Protein AF-A0A2X1PVH2-F1 (afdb_monomer)

Nearest PDB structures (foldseek):
  6c48-assembly1_A  TM=6.088E-01  e=8.752E+00  Homo sapiens

Sequence (92 aa):
MGQNPMSLNLLLIAAGIVTTVPLLCFTAAATRLRLSTLGFFQYIGPTLMFLLAVTFYGEKPGADKMVTFAFIWVALAIFVMDAIYTQRRTSK

Secondary structure (DSSP, 8-state):
-----HHHHHHHHHHHHHHHHHHHHHHHHHTTS-HHHHHHHHTHHHHHHHHHHHHTS-----HHHHHHHHHHHHHHHHHHHHHHHHHHHHT-

Radius of gyration: 18.96 Å; Cα contacts (8 Å, |Δi|>4): 13; chains: 1; bounding box: 57×23×41 Å

pLDDT: mean 85.78, std 9.32, range [43.0, 95.0]

Mean predicted aligned error: 7.34 Å

Structure (mmCIF, N/CA/C/O backbone):
data_AF-A0A2X1PVH2-F1
#
_entry.id   AF-A0A2X1PVH2-F1
#
loop_
_atom_site.group_PDB
_atom_site.id
_atom_site.type_symbol
_atom_site.label_atom_id
_atom_site.label_alt_id
_atom_site.label_comp_id
_atom_site.label_asym_id
_atom_site.label_entity_id
_atom_site.label_seq_id
_atom_site.pdbx_PDB_ins_code
_atom_site.Cartn_x
_atom_site.Cartn_y
_atom_site.Cartn_z
_atom_site.occupancy
_atom_site.B_iso_or_equiv
_atom_site.auth_seq_id
_atom_site.auth_comp_id
_atom_site.auth_asym_id
_atom_site.auth_atom_id
_atom_site.pdbx_PDB_model_num
ATOM 1 N N . MET A 1 1 ? 33.282 -8.042 -6.897 1.00 48.53 1 MET A N 1
ATOM 2 C CA . MET A 1 1 ? 32.258 -7.209 -6.226 1.00 48.53 1 MET A CA 1
ATOM 3 C C . MET A 1 1 ? 32.332 -5.792 -6.784 1.00 48.53 1 MET A C 1
ATOM 5 O O . MET A 1 1 ? 33.308 -5.127 -6.505 1.00 48.53 1 MET A O 1
ATOM 9 N N . GLY A 1 2 ? 31.452 -5.238 -7.605 1.00 62.94 2 GLY A N 1
ATOM 10 C CA . GLY A 1 2 ? 30.457 -5.722 -8.555 1.00 62.94 2 GLY A CA 1
ATOM 11 C C . GLY A 1 2 ? 30.373 -4.614 -9.619 1.00 62.94 2 GLY A C 1
ATOM 12 O O . GLY A 1 2 ? 30.347 -3.439 -9.258 1.00 62.94 2 GLY A O 1
ATOM 13 N N . GLN A 1 3 ? 30.416 -4.951 -10.909 1.00 72.88 3 GLN A N 1
ATOM 14 C CA . GLN A 1 3 ? 30.348 -3.966 -12.001 1.00 72.88 3 GLN A CA 1
ATOM 15 C C . GLN A 1 3 ? 28.894 -3.522 -12.237 1.00 72.88 3 GLN A C 1
ATOM 17 O O . GLN A 1 3 ? 28.348 -3.688 -13.322 1.00 72.88 3 GLN A O 1
ATOM 22 N N . ASN A 1 4 ? 28.236 -3.006 -11.198 1.00 84.88 4 ASN A N 1
ATOM 23 C CA . ASN A 1 4 ? 26.901 -2.443 -11.345 1.00 84.88 4 ASN A CA 1
ATOM 24 C C . ASN A 1 4 ? 27.026 -1.010 -11.874 1.00 84.88 4 ASN A C 1
ATOM 26 O O . ASN A 1 4 ? 27.788 -0.224 -11.302 1.00 84.88 4 ASN A O 1
ATOM 30 N N . PRO A 1 5 ? 26.293 -0.640 -12.935 1.00 89.88 5 PRO A N 1
ATOM 31 C CA . PRO A 1 5 ? 26.295 0.730 -13.421 1.00 89.88 5 PRO A CA 1
ATOM 32 C C . PRO A 1 5 ? 25.816 1.689 -12.322 1.00 89.88 5 PRO A C 1
ATOM 34 O O . PRO A 1 5 ? 24.925 1.362 -11.536 1.00 89.88 5 PRO A O 1
ATOM 37 N N . MET A 1 6 ? 26.396 2.893 -12.272 1.00 90.56 6 MET A N 1
ATOM 38 C CA . MET A 1 6 ? 26.091 3.896 -11.239 1.00 90.56 6 MET A CA 1
ATOM 39 C C . MET A 1 6 ? 24.590 4.222 -11.163 1.00 90.56 6 MET A C 1
ATOM 41 O O . MET A 1 6 ? 24.054 4.435 -10.078 1.00 90.56 6 MET A O 1
ATOM 45 N N . SER A 1 7 ? 23.897 4.186 -12.304 1.00 92.75 7 SER A N 1
ATOM 46 C CA . SER A 1 7 ? 22.444 4.361 -12.393 1.00 92.75 7 SER A CA 1
ATOM 47 C C . SER A 1 7 ? 21.664 3.316 -11.592 1.00 92.75 7 SER A C 1
ATOM 49 O O . SER A 1 7 ? 20.719 3.674 -10.894 1.00 92.75 7 SER A O 1
ATOM 51 N N . LEU A 1 8 ? 22.073 2.043 -11.635 1.00 93.12 8 LEU A N 1
ATOM 52 C CA . LEU A 1 8 ? 21.433 0.975 -10.867 1.00 93.12 8 LEU A CA 1
ATOM 53 C C . LEU A 1 8 ? 21.628 1.191 -9.366 1.00 93.12 8 LEU A C 1
ATOM 55 O O . LEU A 1 8 ? 20.669 1.101 -8.607 1.00 93.12 8 LEU A O 1
ATOM 59 N N . ASN A 1 9 ? 22.846 1.531 -8.937 1.00 93.06 9 ASN A N 1
ATOM 60 C CA . ASN A 1 9 ? 23.119 1.810 -7.525 1.00 93.06 9 ASN A CA 1
ATOM 61 C C . ASN A 1 9 ? 22.270 2.985 -7.016 1.00 93.06 9 ASN A C 1
ATOM 63 O O . ASN A 1 9 ? 21.720 2.919 -5.918 1.00 93.06 9 ASN A O 1
ATOM 67 N N . LEU A 1 10 ? 22.108 4.031 -7.832 1.00 93.88 10 LEU A N 1
ATOM 68 C CA . LEU A 1 10 ? 21.273 5.180 -7.492 1.00 93.88 10 LEU A CA 1
ATOM 69 C C . LEU A 1 10 ? 19.785 4.800 -7.395 1.00 93.88 10 LEU A C 1
ATOM 71 O O . LEU A 1 10 ? 19.114 5.219 -6.455 1.00 93.88 10 LEU A O 1
ATOM 75 N N . LEU A 1 11 ? 19.285 3.960 -8.312 1.00 94.50 11 LEU A N 1
ATOM 76 C CA . LEU A 1 11 ? 17.921 3.422 -8.259 1.00 94.50 11 LEU A CA 1
ATOM 77 C C . LEU A 1 11 ? 17.687 2.555 -7.017 1.00 94.50 11 LEU A C 1
ATOM 79 O O . LEU A 1 11 ? 16.626 2.654 -6.408 1.00 94.50 11 LEU A O 1
ATOM 83 N N . LEU A 1 12 ? 18.664 1.743 -6.605 1.00 93.75 12 LEU A N 1
ATOM 84 C CA . LEU A 1 12 ? 18.563 0.919 -5.396 1.00 93.75 12 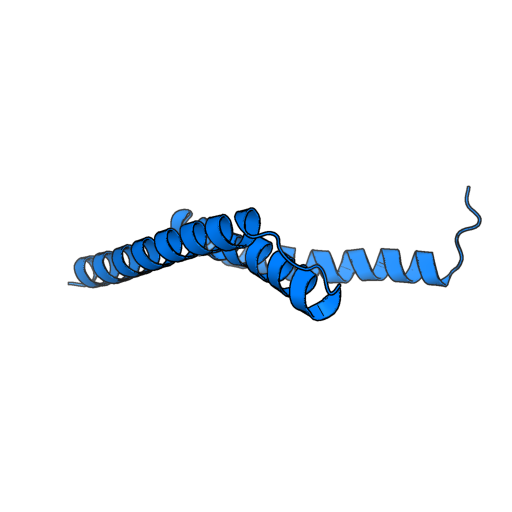LEU A CA 1
ATOM 85 C C . LEU A 1 12 ? 18.498 1.775 -4.124 1.00 93.75 12 LEU A C 1
ATOM 87 O O . LEU A 1 12 ? 17.673 1.516 -3.249 1.00 93.75 12 LEU A O 1
ATOM 91 N N . ILE A 1 13 ? 19.316 2.829 -4.040 1.00 94.31 13 ILE A N 1
ATOM 92 C CA . ILE A 1 13 ? 19.255 3.793 -2.932 1.00 94.31 13 ILE A CA 1
ATOM 93 C C . ILE A 1 13 ? 17.896 4.506 -2.927 1.00 94.31 13 ILE A C 1
ATOM 95 O O . ILE A 1 13 ? 17.242 4.589 -1.885 1.00 94.31 13 ILE A O 1
ATOM 99 N N . ALA A 1 14 ? 17.435 4.970 -4.092 1.00 94.94 14 ALA A N 1
ATOM 100 C CA . ALA A 1 14 ? 16.139 5.624 -4.231 1.00 94.94 14 ALA A CA 1
ATOM 101 C C . ALA A 1 14 ? 14.978 4.694 -3.841 1.00 94.94 14 ALA A C 1
ATOM 103 O O . ALA A 1 14 ? 14.076 5.125 -3.126 1.00 94.94 14 ALA A O 1
ATOM 104 N N . ALA A 1 15 ? 15.018 3.415 -4.226 1.00 94.19 15 ALA A N 1
ATOM 105 C CA . ALA A 1 15 ? 14.020 2.421 -3.837 1.00 94.19 15 ALA A CA 1
ATOM 106 C C . ALA A 1 15 ? 13.938 2.262 -2.311 1.00 94.19 15 ALA A C 1
ATOM 108 O O . ALA A 1 15 ? 12.839 2.175 -1.759 1.00 94.19 15 ALA A O 1
ATOM 109 N N . GLY A 1 16 ? 15.081 2.299 -1.615 1.00 94.19 16 GLY A N 1
ATOM 110 C CA . GLY A 1 16 ? 15.125 2.298 -0.152 1.00 94.19 16 GLY A CA 1
ATOM 111 C C . GLY A 1 16 ? 14.393 3.498 0.455 1.00 94.19 16 GLY A C 1
ATOM 112 O O . GLY A 1 16 ? 13.545 3.328 1.333 1.00 94.19 16 GLY A O 1
ATOM 113 N N . ILE A 1 17 ? 14.657 4.705 -0.053 1.00 94.25 17 ILE A N 1
ATOM 114 C CA . ILE A 1 17 ? 13.999 5.940 0.409 1.00 94.25 17 ILE A CA 1
ATOM 115 C C . ILE A 1 17 ? 12.491 5.885 0.135 1.00 94.25 17 ILE A C 1
ATOM 117 O O . ILE A 1 17 ? 11.689 6.073 1.049 1.00 94.25 17 ILE A O 1
ATOM 121 N N . VAL A 1 18 ? 12.104 5.564 -1.103 1.00 95.00 18 VAL A N 1
ATOM 122 C CA . VAL A 1 18 ? 10.703 5.489 -1.546 1.00 95.00 18 VAL A CA 1
ATOM 123 C C . VAL A 1 18 ? 9.906 4.448 -0.756 1.00 95.00 18 VAL A C 1
ATOM 125 O O . VAL A 1 18 ? 8.718 4.650 -0.533 1.00 95.00 18 VAL A O 1
ATOM 128 N N . THR A 1 19 ? 10.541 3.371 -0.286 1.00 92.75 19 THR A N 1
ATOM 129 C CA . THR A 1 19 ? 9.888 2.344 0.546 1.00 92.75 19 THR A CA 1
ATOM 130 C C . THR A 1 19 ? 9.809 2.759 2.017 1.00 92.75 19 THR A C 1
ATOM 132 O O . THR A 1 19 ? 8.793 2.548 2.679 1.00 92.75 19 THR A O 1
ATOM 135 N N . THR A 1 20 ? 10.868 3.375 2.546 1.00 94.94 20 THR A N 1
ATOM 136 C CA . THR A 1 20 ? 10.958 3.723 3.973 1.00 94.94 20 THR A CA 1
ATOM 137 C C . THR A 1 20 ? 9.952 4.805 4.359 1.00 94.94 20 THR A C 1
ATOM 139 O O . THR A 1 20 ? 9.330 4.712 5.414 1.00 94.94 20 THR A O 1
ATOM 142 N N . VAL A 1 21 ? 9.742 5.80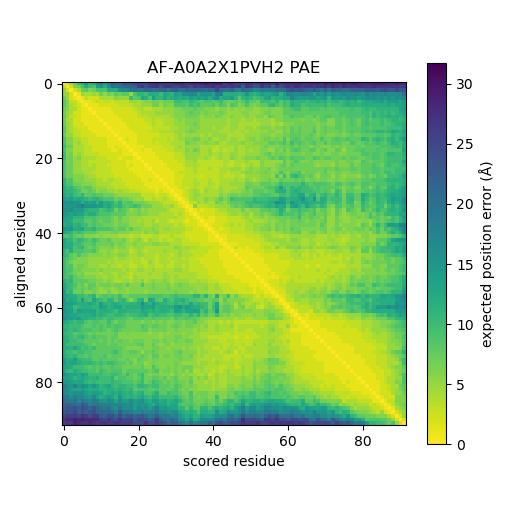8 3.502 1.00 94.31 21 VAL A N 1
ATOM 143 C CA . VAL A 1 21 ? 8.801 6.912 3.764 1.00 94.31 21 VAL A CA 1
ATOM 144 C C . VAL A 1 21 ? 7.374 6.411 4.069 1.00 94.31 21 VAL A C 1
ATOM 146 O O . VAL A 1 21 ? 6.873 6.696 5.159 1.00 94.31 21 VAL A O 1
ATOM 149 N N . PRO A 1 22 ? 6.710 5.630 3.193 1.00 88.31 22 PRO A N 1
ATOM 150 C CA . PRO A 1 22 ? 5.381 5.101 3.479 1.00 88.31 22 PRO A CA 1
ATOM 151 C C . PRO A 1 22 ? 5.373 4.111 4.649 1.00 88.31 22 PRO A C 1
ATOM 153 O O . PRO A 1 22 ? 4.395 4.096 5.391 1.00 88.31 22 PRO A O 1
ATOM 156 N N . LEU A 1 23 ? 6.446 3.340 4.880 1.00 91.44 23 LEU A N 1
ATOM 157 C CA . LEU A 1 23 ? 6.544 2.461 6.054 1.00 91.44 23 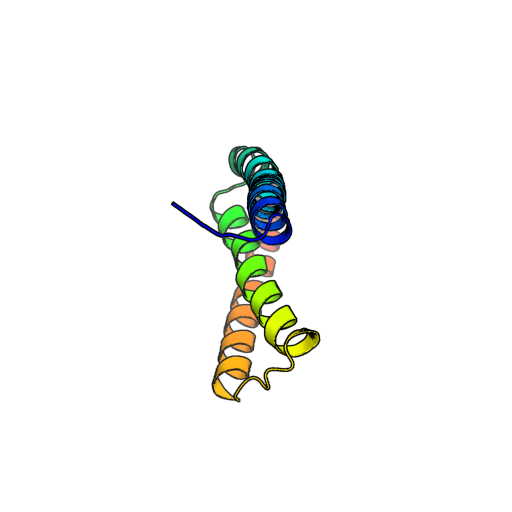LEU A CA 1
ATOM 158 C C 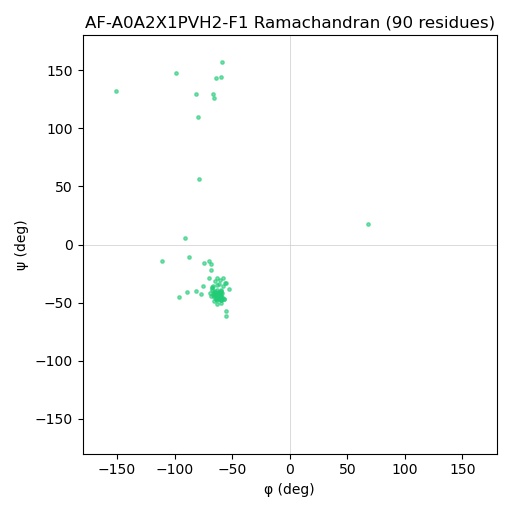. LEU A 1 23 ? 6.572 3.241 7.375 1.00 91.44 23 LEU A C 1
ATOM 160 O O . LEU A 1 23 ? 5.919 2.828 8.335 1.00 91.44 23 LEU A O 1
ATOM 164 N N . LEU A 1 24 ? 7.279 4.373 7.431 1.00 93.19 24 LEU A N 1
ATOM 165 C CA . LEU A 1 24 ? 7.300 5.258 8.601 1.00 93.19 24 LEU A CA 1
ATOM 166 C C . LEU A 1 24 ? 5.932 5.915 8.832 1.00 93.19 24 LEU A C 1
ATOM 168 O O . LEU A 1 24 ? 5.429 5.930 9.956 1.00 93.19 24 LEU A O 1
ATOM 172 N N . CYS A 1 25 ? 5.282 6.395 7.768 1.00 88.62 25 CYS A N 1
ATOM 173 C CA . CYS A 1 25 ? 3.911 6.902 7.856 1.00 88.62 25 CYS A CA 1
ATOM 174 C C . CYS A 1 25 ? 2.935 5.817 8.337 1.00 88.62 25 CYS A C 1
ATOM 176 O O . CYS A 1 25 ? 2.095 6.076 9.200 1.00 88.62 25 CYS A O 1
ATOM 178 N N . PHE A 1 26 ? 3.064 4.596 7.815 1.00 86.88 26 PHE A N 1
ATOM 179 C CA . PHE A 1 26 ? 2.243 3.454 8.199 1.00 86.88 26 PHE A CA 1
ATOM 180 C C . PHE A 1 26 ? 2.455 3.069 9.661 1.00 86.88 26 PHE A C 1
ATOM 182 O O . PHE A 1 26 ? 1.477 2.911 10.380 1.00 86.88 26 PHE A O 1
ATOM 189 N N . THR A 1 27 ? 3.700 2.962 10.130 1.00 89.38 27 THR A N 1
ATOM 190 C CA . THR A 1 27 ? 3.991 2.644 11.539 1.00 89.38 27 THR A CA 1
ATOM 191 C C . THR A 1 27 ? 3.436 3.711 12.478 1.00 89.38 27 THR A C 1
ATOM 193 O O . THR A 1 27 ? 2.813 3.369 13.483 1.00 89.38 27 THR A O 1
ATOM 196 N N . ALA A 1 28 ? 3.549 4.994 12.125 1.00 89.19 28 ALA A N 1
ATOM 197 C CA . ALA A 1 28 ? 2.924 6.073 12.886 1.00 89.19 28 ALA A CA 1
ATOM 198 C C . ALA A 1 28 ? 1.388 5.942 12.933 1.00 89.19 28 ALA A C 1
ATOM 200 O O . ALA A 1 28 ? 0.795 6.046 14.009 1.00 89.19 28 ALA A O 1
ATOM 201 N N . ALA A 1 29 ? 0.733 5.666 11.800 1.00 85.38 29 ALA A N 1
ATOM 202 C CA . ALA A 1 29 ? -0.717 5.467 11.733 1.00 85.38 29 ALA A CA 1
ATOM 203 C C . ALA A 1 29 ? -1.177 4.190 12.461 1.00 85.38 29 ALA A C 1
ATOM 205 O O . ALA A 1 29 ? -2.217 4.189 13.121 1.00 85.38 29 ALA A O 1
ATOM 206 N N . ALA A 1 30 ? -0.385 3.120 12.393 1.00 86.06 30 ALA A N 1
ATOM 207 C CA . ALA A 1 30 ? -0.691 1.820 12.970 1.00 86.06 30 ALA A CA 1
ATOM 208 C C . ALA A 1 30 ? -0.859 1.879 14.493 1.00 86.06 30 ALA A C 1
ATOM 210 O O . ALA A 1 30 ? -1.716 1.196 15.043 1.00 86.06 30 ALA A O 1
ATOM 211 N N . THR A 1 31 ? -0.107 2.752 15.169 1.00 86.19 31 THR A N 1
ATOM 212 C CA . THR A 1 31 ? -0.239 2.967 16.622 1.00 86.19 31 THR A CA 1
ATOM 213 C C . THR A 1 31 ? -1.551 3.641 17.039 1.00 86.19 31 THR A C 1
ATOM 215 O O . THR A 1 31 ? -1.909 3.600 18.214 1.00 86.19 31 THR A O 1
ATOM 218 N N . ARG A 1 32 ? -2.276 4.267 16.101 1.00 82.62 32 ARG A N 1
ATOM 219 C CA . ARG A 1 32 ? -3.506 5.033 16.372 1.00 82.62 32 ARG A CA 1
ATOM 220 C C . ARG A 1 32 ? -4.775 4.373 15.834 1.00 82.62 32 ARG A C 1
ATOM 222 O O . ARG A 1 32 ? -5.873 4.787 16.198 1.00 82.62 32 ARG A O 1
ATOM 229 N N . LEU A 1 33 ? -4.643 3.379 14.957 1.00 83.19 33 LEU A N 1
ATOM 230 C CA . LEU A 1 33 ? -5.764 2.695 14.317 1.00 83.19 33 LEU A CA 1
ATOM 231 C C . LEU A 1 33 ? -6.082 1.376 15.023 1.00 83.19 33 LEU A C 1
ATOM 233 O O . LEU A 1 33 ? -5.200 0.673 15.510 1.00 83.19 33 LEU A O 1
ATOM 237 N N . ARG A 1 34 ? -7.365 0.999 15.034 1.00 81.62 34 ARG A N 1
ATOM 238 C CA . ARG A 1 34 ? -7.773 -0.345 15.462 1.00 81.62 34 ARG A CA 1
ATOM 239 C C . ARG A 1 34 ? -7.190 -1.376 14.490 1.00 81.62 34 ARG A C 1
ATOM 241 O O . ARG A 1 34 ? -7.192 -1.145 13.282 1.00 81.62 34 ARG A O 1
ATOM 248 N N . LEU A 1 35 ? -6.776 -2.537 15.004 1.00 79.38 35 LEU A N 1
ATOM 249 C CA . LEU A 1 35 ? -6.191 -3.630 14.211 1.00 79.38 35 LEU A CA 1
ATOM 250 C C . LEU A 1 35 ? -7.076 -4.032 13.014 1.00 79.38 35 LEU A C 1
ATOM 252 O O . LEU A 1 35 ? -6.580 -4.269 11.917 1.00 79.38 35 LEU A O 1
ATOM 256 N N . SER A 1 36 ? -8.397 -4.026 13.215 1.00 78.62 36 SER A N 1
ATOM 257 C CA . SER A 1 36 ? -9.387 -4.268 12.163 1.00 78.62 36 SER A CA 1
ATOM 258 C C . SER A 1 36 ? -9.276 -3.232 11.034 1.00 78.62 36 SER A C 1
ATOM 260 O O . SER A 1 36 ? -9.099 -3.605 9.880 1.00 78.62 36 SER A O 1
ATOM 262 N N . THR A 1 37 ? -9.260 -1.934 11.360 1.00 79.12 37 THR A N 1
ATOM 263 C CA . THR A 1 37 ? -9.102 -0.837 10.388 1.00 79.12 37 THR A CA 1
ATOM 264 C C . THR A 1 37 ? -7.798 -0.938 9.599 1.00 79.12 37 THR A C 1
ATOM 266 O O . THR A 1 37 ? -7.788 -0.753 8.385 1.00 79.12 37 THR A O 1
ATOM 269 N N . LEU A 1 38 ? -6.711 -1.281 10.287 1.00 84.12 38 LEU A N 1
ATOM 270 C CA . LEU A 1 38 ? -5.391 -1.525 9.709 1.00 84.12 38 LEU A CA 1
ATOM 271 C C . LEU A 1 38 ? -5.414 -2.626 8.639 1.00 84.12 38 LEU A C 1
ATOM 273 O O . LEU A 1 38 ? -4.896 -2.426 7.541 1.00 84.12 38 LEU A O 1
ATOM 277 N N . GLY A 1 39 ? -6.072 -3.752 8.938 1.00 81.44 39 GLY A N 1
ATOM 278 C CA . GLY A 1 39 ? -6.263 -4.848 7.988 1.00 81.44 39 GLY A CA 1
ATOM 279 C C . GLY A 1 39 ? -6.996 -4.413 6.714 1.00 81.44 39 GLY A C 1
ATOM 280 O O . GLY A 1 39 ? -6.627 -4.848 5.627 1.00 81.44 39 GLY A O 1
ATOM 281 N N . PHE A 1 40 ? -7.968 -3.493 6.804 1.00 79.50 40 PHE A N 1
ATOM 282 C CA . PHE A 1 40 ? -8.659 -2.965 5.614 1.00 79.50 40 PHE A CA 1
ATOM 283 C C . PHE A 1 40 ? -7.771 -2.106 4.735 1.00 79.50 40 PHE A C 1
ATOM 285 O O . PHE A 1 40 ? -7.767 -2.284 3.519 1.00 79.50 40 PHE A O 1
ATOM 292 N N . PHE A 1 41 ? -6.983 -1.212 5.332 1.00 82.62 41 PHE A N 1
ATOM 293 C CA . PHE A 1 41 ? -6.025 -0.411 4.572 1.00 82.62 41 PHE A CA 1
ATOM 294 C C . PHE A 1 41 ? -5.028 -1.288 3.808 1.00 82.62 41 PHE A C 1
ATOM 296 O O . PHE A 1 41 ? -4.582 -0.911 2.725 1.00 82.62 41 PHE A O 1
ATOM 303 N N . GLN A 1 42 ? -4.730 -2.487 4.309 1.00 84.38 42 GLN A N 1
ATOM 304 C CA . GLN A 1 42 ? -3.830 -3.408 3.630 1.00 84.38 42 GLN A CA 1
ATOM 305 C C . GLN A 1 42 ? -4.399 -3.973 2.317 1.00 84.38 42 GLN A C 1
ATOM 307 O O . GLN A 1 42 ? -3.611 -4.314 1.438 1.00 84.38 42 GLN A O 1
ATOM 312 N N . TYR A 1 43 ? -5.724 -3.974 2.110 1.00 84.25 43 TYR A N 1
ATOM 313 C CA . TYR A 1 43 ? -6.343 -4.344 0.824 1.00 84.25 43 TYR A CA 1
ATOM 314 C C . TYR A 1 43 ? -6.113 -3.307 -0.291 1.00 84.25 43 TYR A C 1
ATOM 316 O O . TYR A 1 43 ? -6.284 -3.618 -1.475 1.00 84.25 43 TYR A O 1
ATOM 324 N N . ILE A 1 44 ? -5.655 -2.096 0.046 1.00 85.62 44 ILE A N 1
ATOM 325 C CA . ILE A 1 44 ? -5.248 -1.092 -0.946 1.00 85.62 44 ILE A CA 1
ATOM 326 C C . ILE A 1 44 ? -4.000 -1.560 -1.705 1.00 85.62 44 ILE A C 1
ATOM 328 O O . ILE A 1 44 ? -3.907 -1.348 -2.910 1.00 85.62 44 ILE A O 1
ATOM 332 N N . GLY A 1 45 ? -3.072 -2.253 -1.035 1.00 88.38 45 GLY A N 1
ATOM 333 C CA . GLY A 1 45 ? -1.853 -2.800 -1.641 1.00 88.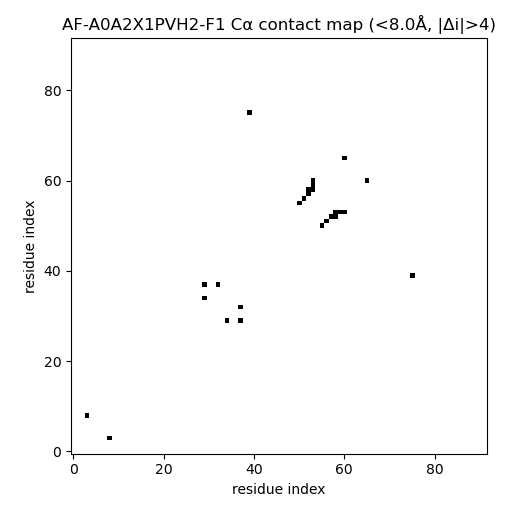38 45 GLY A CA 1
ATOM 334 C C . GLY A 1 45 ? -2.116 -3.710 -2.851 1.00 88.38 45 GLY A C 1
ATOM 335 O O . GLY A 1 45 ? -1.701 -3.362 -3.958 1.00 88.38 45 GLY A O 1
ATOM 336 N N . PRO A 1 46 ? -2.836 -4.840 -2.694 1.00 87.19 46 PRO A N 1
ATOM 337 C CA . PRO A 1 46 ? -3.165 -5.722 -3.812 1.00 87.19 46 PRO A CA 1
ATOM 338 C C . PRO A 1 46 ? -4.051 -5.036 -4.861 1.00 87.19 46 PRO A C 1
ATOM 340 O O . PRO A 1 46 ? -3.934 -5.348 -6.042 1.00 87.19 46 PRO A O 1
ATOM 343 N N . THR A 1 47 ? -4.881 -4.061 -4.473 1.00 89.19 47 THR A N 1
ATOM 344 C CA . THR A 1 47 ? -5.670 -3.256 -5.421 1.00 89.19 47 THR A CA 1
ATOM 345 C C . THR A 1 47 ? -4.782 -2.392 -6.313 1.00 89.19 47 THR A C 1
ATOM 347 O O . THR A 1 47 ? -4.947 -2.400 -7.530 1.00 89.19 47 THR A O 1
ATOM 350 N N . LEU A 1 48 ? -3.821 -1.669 -5.731 1.00 90.94 48 LEU A N 1
ATOM 351 C CA . LEU A 1 48 ? -2.846 -0.875 -6.478 1.00 90.94 48 LEU A CA 1
ATOM 352 C C . LEU A 1 48 ? -1.979 -1.764 -7.368 1.00 90.94 48 LEU A C 1
ATOM 354 O O . LEU A 1 48 ? -1.768 -1.420 -8.525 1.00 90.94 48 LEU A O 1
ATOM 358 N N . MET A 1 49 ? -1.523 -2.917 -6.865 1.00 90.69 49 MET A N 1
ATOM 359 C CA . MET A 1 49 ? -0.775 -3.886 -7.675 1.00 90.69 49 MET A CA 1
ATOM 360 C C . MET A 1 49 ? -1.590 -4.366 -8.876 1.00 90.69 49 MET A C 1
ATOM 362 O O . MET A 1 49 ? -1.083 -4.347 -9.994 1.00 90.69 49 MET A O 1
ATOM 366 N N . PHE A 1 50 ? -2.855 -4.738 -8.668 1.00 90.31 50 PHE A N 1
ATOM 367 C CA . PHE A 1 50 ? -3.748 -5.140 -9.752 1.00 90.31 50 PHE A CA 1
ATOM 368 C C . PHE A 1 50 ? -3.954 -4.004 -10.761 1.00 90.31 50 PHE A C 1
ATOM 370 O O . PHE A 1 50 ? -3.845 -4.211 -11.966 1.00 90.31 50 PHE A O 1
ATOM 377 N N . LEU A 1 51 ? -4.191 -2.781 -10.283 1.00 90.75 51 LEU A N 1
ATOM 378 C CA . LEU A 1 5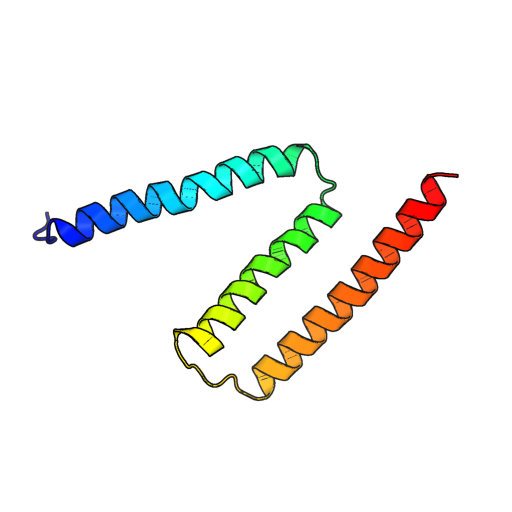1 ? -4.410 -1.629 -11.150 1.00 90.75 51 LEU A CA 1
ATOM 379 C C . LEU A 1 51 ? -3.160 -1.294 -11.972 1.00 90.75 51 LEU A C 1
ATOM 381 O O . LEU A 1 51 ? -3.276 -1.044 -13.169 1.00 90.75 51 LEU A O 1
ATOM 385 N N . LEU A 1 52 ? -1.969 -1.349 -11.370 1.00 92.56 52 LEU A N 1
ATOM 386 C CA . LEU A 1 52 ? -0.699 -1.186 -12.078 1.00 92.56 52 LEU A CA 1
ATOM 387 C C . LEU A 1 52 ? -0.490 -2.291 -13.122 1.00 92.56 52 LEU A C 1
ATOM 389 O O . LEU A 1 52 ? -0.113 -1.979 -14.250 1.00 92.56 52 LEU A O 1
ATOM 393 N N . ALA A 1 53 ? -0.772 -3.554 -12.783 1.00 90.25 53 ALA A N 1
ATOM 394 C CA . ALA A 1 53 ? -0.660 -4.684 -13.709 1.00 90.25 53 ALA A CA 1
ATOM 395 C C . ALA A 1 53 ? -1.514 -4.472 -14.970 1.00 90.25 53 ALA A C 1
ATOM 397 O O . ALA A 1 53 ? -1.018 -4.597 -16.088 1.00 90.25 53 ALA A O 1
ATOM 398 N N . VAL A 1 54 ? -2.771 -4.057 -14.796 1.00 89.56 54 VAL A N 1
ATOM 399 C CA . VAL A 1 54 ? -3.713 -3.874 -15.911 1.00 89.56 54 VAL A CA 1
ATOM 400 C C . VAL A 1 54 ? -3.456 -2.584 -16.697 1.00 89.56 54 VAL A C 1
ATOM 402 O O . VAL A 1 54 ? -3.509 -2.595 -17.924 1.00 89.56 54 VAL A O 1
ATOM 405 N N . THR A 1 55 ? -3.190 -1.462 -16.018 1.00 90.19 55 THR A N 1
ATOM 406 C CA . THR A 1 55 ? -3.105 -0.136 -16.668 1.00 90.19 55 THR A CA 1
ATOM 407 C C . THR A 1 55 ? -1.709 0.215 -17.169 1.00 90.19 55 THR A C 1
ATOM 409 O O . THR A 1 55 ? -1.582 0.768 -18.258 1.00 90.19 55 THR A O 1
ATOM 412 N N . PHE A 1 56 ? -0.668 -0.095 -16.391 1.00 91.75 56 PHE A N 1
ATOM 413 C CA . PHE A 1 56 ? 0.715 0.286 -16.687 1.00 91.75 56 PHE A CA 1
ATOM 414 C C . PHE A 1 56 ? 1.477 -0.831 -17.397 1.00 91.75 56 PHE A C 1
ATOM 416 O O . PHE A 1 56 ? 2.166 -0.570 -18.379 1.00 91.75 56 PHE A O 1
ATOM 423 N N . TYR A 1 57 ? 1.344 -2.071 -16.919 1.00 90.81 57 TYR A N 1
ATOM 424 C CA . TYR A 1 57 ? 2.024 -3.225 -17.518 1.00 90.81 57 TYR A CA 1
ATOM 425 C C . TYR A 1 57 ? 1.225 -3.867 -18.662 1.00 90.81 57 TYR A C 1
ATOM 427 O O . TYR A 1 57 ? 1.766 -4.682 -19.406 1.00 90.81 57 TYR A O 1
ATOM 435 N N . GLY A 1 58 ? -0.042 -3.477 -18.839 1.00 86.50 58 GLY A N 1
ATOM 436 C CA . GLY A 1 58 ? -0.899 -3.955 -19.924 1.00 86.50 58 GLY A CA 1
ATOM 437 C C . GLY A 1 58 ? -1.270 -5.437 -19.820 1.00 86.50 58 GLY A C 1
ATOM 438 O O . GLY A 1 58 ? -1.696 -6.034 -20.813 1.00 86.50 58 GLY A O 1
ATOM 439 N N . GLU A 1 59 ? -1.108 -6.049 -18.644 1.00 87.12 59 GLU A N 1
ATOM 440 C CA . GLU A 1 59 ? -1.512 -7.430 -18.423 1.00 87.12 59 GLU A CA 1
ATOM 441 C C . GLU A 1 59 ? -3.032 -7.539 -18.521 1.00 87.12 59 GLU A C 1
ATOM 443 O O . GLU A 1 59 ? -3.775 -6.836 -17.835 1.00 87.12 59 GLU A O 1
ATOM 448 N N . LYS A 1 60 ? -3.510 -8.445 -19.380 1.00 86.69 60 LYS A N 1
ATOM 449 C CA . LYS A 1 60 ? -4.936 -8.759 -19.464 1.00 86.69 60 LYS A CA 1
ATOM 450 C C . LYS A 1 60 ? -5.280 -9.713 -18.324 1.00 86.69 60 LYS A C 1
ATOM 452 O O . LYS A 1 60 ? -4.853 -10.869 -18.374 1.00 86.69 60 LYS A O 1
ATOM 457 N N . PRO A 1 61 ? -6.038 -9.271 -17.309 1.00 82.06 61 PRO A N 1
ATOM 458 C CA . PRO A 1 61 ? -6.389 -10.144 -16.209 1.00 82.06 61 PRO A CA 1
ATOM 459 C C . PRO A 1 61 ? -7.315 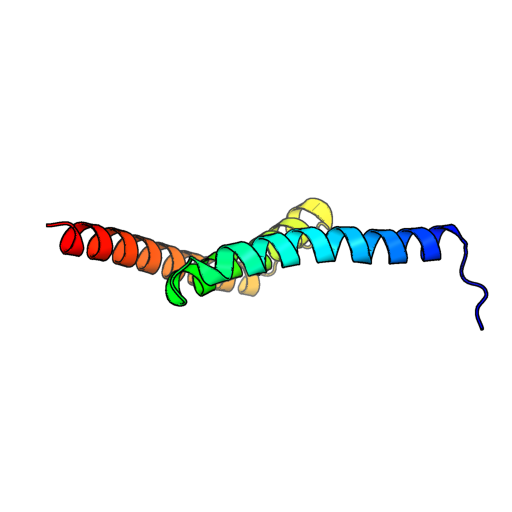-11.241 -16.739 1.00 82.06 61 PRO A C 1
ATOM 461 O O . PRO A 1 61 ? -8.304 -10.963 -17.420 1.00 82.06 61 PRO A O 1
ATOM 464 N N . GLY A 1 62 ? -6.981 -12.496 -16.438 1.00 89.56 62 GLY A N 1
ATOM 465 C CA . GLY A 1 62 ? -7.860 -13.626 -16.719 1.00 89.56 62 GLY A CA 1
ATOM 466 C C . GLY A 1 62 ? -9.206 -13.471 -16.006 1.00 89.56 62 GLY A C 1
ATOM 467 O O . GLY A 1 62 ? -9.321 -12.767 -14.995 1.00 89.56 62 GLY A O 1
ATOM 468 N N . ALA A 1 63 ? -10.237 -14.145 -16.522 1.00 88.50 63 ALA A N 1
ATOM 469 C CA . ALA A 1 63 ? -11.571 -14.120 -15.920 1.00 88.50 63 ALA A CA 1
ATOM 470 C C . ALA A 1 63 ? -11.547 -14.573 -14.445 1.00 88.50 63 ALA A C 1
ATOM 472 O O . ALA A 1 63 ? -12.268 -14.022 -13.616 1.00 88.50 63 ALA A O 1
ATOM 473 N N . ASP A 1 64 ? -10.656 -15.505 -14.091 1.00 90.81 64 ASP A N 1
ATOM 474 C CA . ASP A 1 64 ? -10.416 -15.962 -12.719 1.00 90.81 64 ASP A CA 1
ATOM 475 C C . ASP A 1 64 ? -9.956 -14.825 -11.790 1.00 90.81 64 ASP A C 1
ATOM 477 O O . ASP A 1 64 ? -10.469 -14.676 -10.676 1.00 90.81 64 ASP A O 1
ATOM 481 N N . LYS A 1 65 ? -9.030 -13.976 -12.256 1.00 88.31 65 LYS A N 1
ATOM 482 C CA . LYS A 1 65 ? -8.492 -12.849 -11.481 1.00 88.31 65 LYS A CA 1
ATOM 483 C C . LYS A 1 65 ? -9.542 -11.770 -11.271 1.00 88.31 65 LYS A C 1
ATOM 485 O O . LYS A 1 65 ? -9.667 -11.261 -10.160 1.00 88.31 65 LYS A O 1
ATOM 490 N N . MET A 1 66 ? -10.328 -11.464 -12.303 1.00 87.81 66 MET A N 1
ATOM 491 C CA . MET A 1 66 ? -11.412 -10.483 -12.210 1.00 87.81 66 MET A CA 1
ATOM 492 C C . MET A 1 66 ? -12.506 -10.923 -11.236 1.00 87.81 66 MET A C 1
ATOM 494 O O . MET A 1 66 ? -12.936 -10.127 -10.404 1.00 87.81 66 MET A O 1
ATOM 498 N N . VAL A 1 67 ? -12.929 -12.188 -11.301 1.00 92.75 67 VAL A N 1
ATOM 499 C CA . VAL A 1 67 ? -13.954 -12.726 -10.394 1.00 92.75 67 VAL A CA 1
ATOM 500 C C . VAL A 1 67 ? -13.452 -12.725 -8.950 1.00 92.75 67 VAL A C 1
ATOM 502 O O . VAL A 1 67 ? -14.155 -12.265 -8.053 1.00 92.75 67 VAL A O 1
ATOM 505 N N . THR A 1 68 ? -12.211 -13.161 -8.723 1.00 89.62 68 THR A N 1
ATOM 506 C CA . THR A 1 68 ? -11.599 -13.147 -7.384 1.00 89.62 68 THR A CA 1
ATOM 507 C C . THR A 1 68 ? -11.501 -11.723 -6.833 1.00 89.62 68 THR A C 1
ATOM 509 O O . THR A 1 68 ? -11.851 -11.475 -5.681 1.00 89.62 68 THR A O 1
ATOM 512 N N . PHE A 1 69 ? -11.084 -10.767 -7.666 1.00 88.19 69 PHE A N 1
ATOM 513 C CA . PHE A 1 69 ? -11.005 -9.359 -7.290 1.00 88.19 69 PHE A CA 1
ATOM 514 C C . PHE A 1 69 ? -12.379 -8.779 -6.927 1.00 88.19 69 PHE A C 1
ATOM 516 O O . PHE A 1 69 ? -12.508 -8.104 -5.906 1.00 88.19 69 PHE A O 1
ATOM 523 N N . ALA A 1 70 ? -13.416 -9.099 -7.707 1.00 90.62 70 ALA A N 1
ATOM 524 C CA . ALA A 1 70 ? -14.786 -8.685 -7.422 1.00 90.62 70 ALA A CA 1
ATOM 525 C C . ALA A 1 70 ? -15.290 -9.249 -6.084 1.00 90.62 70 ALA A C 1
ATOM 527 O O . ALA A 1 70 ? -15.852 -8.502 -5.286 1.00 90.62 70 ALA A O 1
ATOM 528 N N . PHE A 1 71 ? -15.037 -10.530 -5.788 1.00 92.50 71 PHE A N 1
ATOM 529 C CA . PHE A 1 71 ? -15.412 -11.128 -4.502 1.00 92.50 71 PHE A CA 1
ATOM 530 C C . PHE A 1 71 ? -14.728 -10.451 -3.311 1.00 92.50 71 PHE A C 1
ATOM 532 O O . PHE A 1 71 ? -15.395 -10.151 -2.319 1.00 92.50 71 PHE A O 1
ATOM 539 N N . ILE A 1 72 ? -13.427 -10.163 -3.419 1.00 89.06 72 ILE A N 1
ATOM 540 C CA . ILE A 1 72 ? -12.680 -9.441 -2.378 1.00 89.06 72 ILE A CA 1
ATOM 541 C C . ILE A 1 72 ? -13.310 -8.064 -2.139 1.00 89.06 72 ILE A C 1
ATOM 543 O O . ILE A 1 72 ? -13.544 -7.683 -0.993 1.00 89.06 72 ILE A O 1
ATOM 547 N N . TRP A 1 73 ? -13.634 -7.336 -3.208 1.00 88.25 73 TRP A N 1
ATOM 548 C CA . TRP A 1 73 ? -14.228 -6.004 -3.110 1.00 88.25 73 TRP A CA 1
ATOM 549 C C . TRP A 1 73 ? -15.646 -6.003 -2.543 1.00 88.25 73 TRP A C 1
ATOM 551 O O . TRP A 1 73 ? -15.979 -5.123 -1.752 1.00 88.25 73 TRP A O 1
ATOM 561 N N . VAL A 1 74 ? -16.470 -6.994 -2.886 1.00 92.88 74 VAL A N 1
ATOM 562 C CA . VAL A 1 74 ? -17.809 -7.147 -2.300 1.00 92.88 74 VAL A CA 1
ATOM 563 C C . VAL A 1 74 ? -17.709 -7.422 -0.799 1.00 92.88 74 VAL A C 1
ATOM 565 O O . VAL A 1 74 ? -18.375 -6.749 -0.012 1.00 92.88 74 VAL A O 1
ATOM 568 N N . ALA A 1 75 ? -16.843 -8.351 -0.383 1.00 87.75 75 ALA A N 1
ATOM 569 C CA . ALA A 1 75 ? -16.617 -8.638 1.033 1.00 87.75 75 ALA A CA 1
ATOM 570 C C . ALA A 1 75 ? -16.103 -7.401 1.790 1.00 87.75 75 ALA A C 1
ATOM 572 O O . ALA A 1 75 ? -16.588 -7.093 2.880 1.00 87.75 75 ALA A O 1
ATOM 573 N N . LEU A 1 76 ? -15.176 -6.651 1.182 1.00 85.50 76 LEU A N 1
ATOM 574 C CA . LEU A 1 76 ? -14.651 -5.406 1.734 1.00 85.50 76 LEU A CA 1
ATOM 575 C C . LEU A 1 76 ? -15.751 -4.346 1.885 1.00 85.50 76 LEU A C 1
ATOM 577 O O . LEU A 1 76 ? -15.851 -3.723 2.939 1.00 85.50 76 LEU A O 1
ATOM 581 N N . ALA A 1 77 ? -16.602 -4.162 0.873 1.00 88.38 77 ALA A N 1
ATOM 582 C CA . ALA A 1 77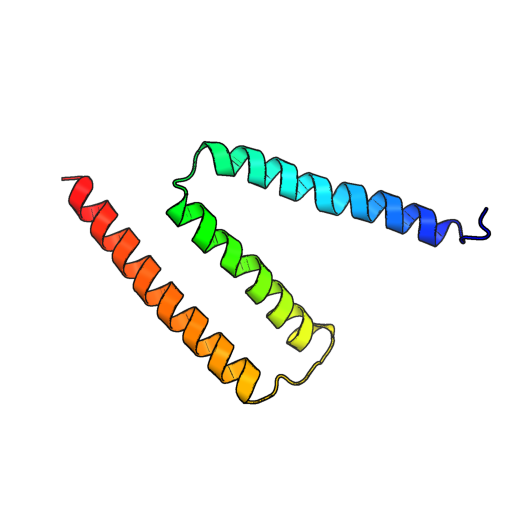 ? -17.702 -3.202 0.915 1.00 88.38 77 ALA A CA 1
ATOM 583 C C . ALA A 1 77 ? -18.715 -3.540 2.019 1.00 88.38 77 ALA A C 1
ATOM 585 O O . ALA A 1 77 ? -19.104 -2.656 2.782 1.00 88.38 77 ALA A O 1
ATOM 586 N N . ILE A 1 78 ? -19.099 -4.817 2.145 1.00 89.12 78 ILE A N 1
ATOM 587 C CA . ILE A 1 78 ? -19.989 -5.291 3.216 1.00 89.12 78 ILE A CA 1
ATOM 588 C C . ILE A 1 78 ? -19.368 -5.008 4.584 1.00 89.12 78 ILE A C 1
ATOM 590 O O . ILE A 1 78 ? -20.031 -4.441 5.452 1.00 89.12 78 ILE A O 1
ATOM 594 N N . PHE A 1 79 ? -18.088 -5.339 4.763 1.00 82.06 79 PHE A N 1
ATOM 595 C CA . PHE A 1 79 ? -17.401 -5.098 6.025 1.00 82.06 79 PHE A CA 1
ATOM 596 C C . PHE A 1 79 ? -17.334 -3.604 6.365 1.00 82.06 79 PHE A C 1
ATOM 598 O O . PHE A 1 79 ? -17.611 -3.208 7.494 1.00 82.06 79 PHE A O 1
ATOM 605 N N . VAL A 1 80 ? -16.972 -2.751 5.404 1.00 83.12 80 VAL A N 1
ATOM 606 C CA . VAL A 1 80 ? -16.896 -1.298 5.619 1.00 83.12 80 VAL A CA 1
ATOM 607 C C . VAL A 1 80 ? -18.261 -0.742 6.026 1.00 83.12 80 VAL A C 1
ATOM 609 O O . VAL A 1 80 ? -18.335 0.080 6.941 1.00 83.12 80 VAL A O 1
ATOM 612 N N . MET A 1 81 ? -19.345 -1.213 5.402 1.00 87.75 81 MET A N 1
ATOM 613 C CA . MET A 1 81 ? -20.705 -0.839 5.792 1.00 87.75 81 MET A CA 1
ATOM 614 C C . MET A 1 81 ? -21.032 -1.269 7.229 1.00 87.75 81 MET A C 1
ATOM 616 O O . MET A 1 81 ? -21.550 -0.450 7.991 1.00 87.75 81 MET A O 1
ATOM 620 N N . ASP A 1 82 ? -20.683 -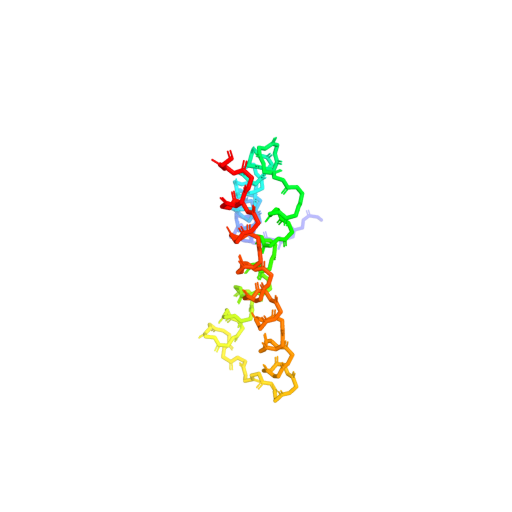2.497 7.622 1.00 85.06 82 ASP A N 1
ATOM 621 C CA . ASP A 1 82 ? -20.862 -2.988 8.996 1.00 85.06 82 ASP A CA 1
ATOM 622 C C . ASP A 1 82 ? -20.058 -2.160 10.011 1.00 85.06 82 ASP A C 1
ATOM 624 O O . ASP A 1 82 ? -20.603 -1.682 11.006 1.00 85.06 82 ASP A O 1
ATOM 628 N N . ALA A 1 83 ? -18.785 -1.887 9.721 1.00 80.12 83 ALA A N 1
ATOM 629 C CA . ALA A 1 83 ? -17.914 -1.110 10.594 1.00 80.12 83 ALA A CA 1
ATOM 630 C C . ALA A 1 83 ? -18.439 0.318 10.809 1.00 80.12 83 ALA A C 1
ATOM 632 O O . ALA A 1 83 ? -18.456 0.814 11.940 1.00 80.12 83 ALA A O 1
ATOM 633 N N . ILE A 1 84 ? -18.911 0.976 9.742 1.00 82.19 84 ILE A N 1
ATOM 634 C CA . ILE A 1 84 ? -19.524 2.309 9.824 1.00 82.19 84 ILE A CA 1
ATOM 635 C C . ILE A 1 84 ? -20.837 2.248 10.616 1.00 82.19 84 ILE A C 1
ATOM 637 O O . ILE A 1 84 ? -21.096 3.132 11.436 1.00 82.19 84 ILE A O 1
ATOM 641 N N . TYR A 1 85 ? -21.662 1.218 10.406 1.00 85.25 85 TYR A N 1
ATOM 642 C CA . TYR A 1 85 ? -22.919 1.025 11.132 1.00 85.25 85 TYR A CA 1
ATOM 643 C C . TYR A 1 85 ? -22.691 0.807 12.636 1.00 85.25 85 TYR A C 1
ATOM 645 O O . TYR A 1 85 ? -23.306 1.483 13.466 1.00 85.25 85 TYR A O 1
ATOM 653 N N . THR A 1 86 ? -21.753 -0.071 12.994 1.00 79.81 86 THR A N 1
ATOM 654 C CA . THR A 1 86 ? -21.370 -0.378 14.376 1.00 79.81 86 THR A CA 1
ATOM 655 C C . THR A 1 86 ? -20.771 0.845 15.074 1.00 79.81 86 THR A C 1
ATOM 657 O O . THR A 1 86 ? -21.162 1.168 16.196 1.00 79.81 86 THR A O 1
ATOM 660 N N . GLN A 1 87 ? -19.902 1.604 14.396 1.00 76.94 87 GLN A N 1
ATOM 661 C CA . GLN A 1 87 ? -19.317 2.825 14.959 1.00 76.94 87 GLN A CA 1
ATOM 662 C C . GLN A 1 87 ? -20.369 3.908 15.249 1.00 76.94 87 GLN A C 1
ATOM 664 O O . GLN A 1 87 ? -20.259 4.620 16.247 1.00 76.94 87 GLN A O 1
ATOM 669 N N . ARG A 1 88 ? -21.422 4.010 14.427 1.00 74.19 88 ARG A N 1
ATOM 670 C CA . ARG A 1 88 ? -22.545 4.933 14.669 1.00 74.19 88 ARG A CA 1
ATOM 671 C C . ARG A 1 88 ? -23.413 4.521 15.861 1.00 74.19 88 ARG A C 1
ATOM 673 O O . ARG A 1 88 ? -23.985 5.397 16.501 1.00 74.19 88 ARG A O 1
ATOM 680 N N . ARG A 1 89 ? -23.508 3.223 16.179 1.00 71.31 89 ARG A N 1
ATOM 681 C CA . ARG A 1 89 ? -24.254 2.723 17.350 1.00 71.31 89 ARG A CA 1
ATOM 682 C C . ARG A 1 89 ? -23.527 2.947 18.673 1.00 71.31 89 ARG A C 1
ATOM 684 O O . ARG A 1 89 ? -24.193 3.234 19.653 1.00 71.31 89 ARG A O 1
ATOM 691 N N . THR A 1 90 ? -22.198 2.847 18.703 1.00 60.84 90 THR A N 1
ATOM 692 C CA . THR A 1 90 ? -21.398 3.072 19.927 1.00 60.84 90 THR A CA 1
ATOM 693 C C . THR A 1 90 ? -21.280 4.552 20.317 1.00 60.84 90 THR A C 1
ATOM 695 O O . THR A 1 90 ? -20.896 4.852 21.439 1.00 60.84 90 THR A O 1
ATOM 698 N N . SER A 1 91 ? -21.589 5.486 19.410 1.00 55.28 91 SER A N 1
ATOM 699 C CA . SER A 1 91 ? -21.529 6.931 19.686 1.00 55.28 91 SER A CA 1
ATOM 700 C C . SER A 1 91 ? -22.845 7.531 20.220 1.00 55.28 91 SER A C 1
ATOM 702 O O . SER A 1 91 ? -22.923 8.753 20.360 1.00 55.28 91 SER A O 1
ATOM 704 N N . LYS A 1 92 ? -23.864 6.702 20.489 1.00 43.00 92 LYS A N 1
ATOM 705 C CA . LYS A 1 92 ? -25.029 7.033 21.326 1.00 43.00 92 LYS A CA 1
ATOM 706 C C . LYS A 1 92 ? -24.862 6.372 22.686 1.00 43.00 92 LYS A C 1
ATOM 708 O O . LYS A 1 92 ? -25.272 7.016 23.671 1.00 43.00 92 LYS A O 1
#

InterPro domains:
  IPR037185 Multidrug transporter EmrE superfamily [SSF103481] (7-81)

Solvent-accessible surface area (backbone atoms only — not comparable to full-atom values): 5371 Å² total; per-residue (Å²): 141,73,97,67,56,70,68,56,57,51,50,54,53,48,50,50,52,69,51,47,55,58,50,52,53,46,55,61,49,54,79,76,47,55,71,70,60,52,57,55,59,54,55,49,54,63,49,51,52,52,49,43,38,44,71,73,69,60,47,79,76,50,72,70,56,53,52,51,51,50,53,53,50,51,54,49,52,54,49,52,52,49,52,54,53,52,54,61,60,74,75,108

Organism: Escherichia coli (NCBI:txid562)

Foldseek 3Di:
DDPDPPVVVVVVVVVVVVVVVVVVVLVVVVVVDDPVVNVLVVVVVVVVVVCCCCPVVVDDDDPVRVVVNVVVVVVSVVVVVVVVVVVVVVVD